Protein 4EVU (pdb70)

Nearest PDB structures (foldseek):
  4evu-assembly2_A-2  TM=1.016E+00  e=3.566E-12  Salmonella enterica subsp. enterica serovar Typhimurium str. LT2
  4evu-assembly2_B  TM=9.722E-01  e=2.810E-09  Salmonella enterica subsp. enterica serovar Typhimurium str. LT2
  6z16-assembly1_e  TM=4.507E-01  e=6.375E+00  Anoxybacillus flavithermus WK1
  4evu-assembly2_B  TM=1.016E+00  e=3.938E-13  Salmonella enterica subsp. enterica serovar Typhimurium str. LT2
  2ma8-assembly1_B  TM=7.987E-01  e=9.100E-04  Salmonella enterica subsp. enterica serovar Typhimurium str. LT2

Radius of gyration: 14.63 Å; Cα contacts (8 Å, |Δi|>4): 294; chains: 2; bounding box: 26×44×26 Å

Foldseek 3Di:
DEEEDDPVVPVDFPAKDKDADDADDVRVRVVRSVVQVVVVFSYKHWDDWDPPSIMTMITGHD/DAEEDDDVVPVDFDDKDKDKDFCPDVVVVVVRSVVLVVVPANYKYWDDWDDDPNTMMITMITGHD

Secondary structure (DSSP, 8-state):
--EEPPHHHH---SEEEEEEE-----HHHHHHHHHHHHTT-SEEEEEEEEE--EEEEEEEE-/--EEPPHHHH---SEEEEEEEE----HHHHHHHHHHHHTT-SEEEEEEEEB-SSSEEEEEEEEE-

Sequence (127 aa):
KVEELNKKATAAVPFDSVKFTGNYGNTEISYQVAKRAAKKGAKYYHITRQWQENITISSADLYKKVEELNKATAAVPFDSSVKFTGNNYGNTEISYQVAKRAAKKGAKYYHITRQWQERGNNITISADLYK

InterPro domains:
  IPR010854 YdgH/BhsA/McbA-like domain [PF07338] (34-90)
  IPR010854 YdgH/BhsA/McbA-like domain [PF07338] (118-174)
  IPR010854 YdgH/BhsA/McbA-like domain [PF07338] (259-314)
  IPR025539 YdgH protein [NF040471] (1-314)
  IPR025539 YdgH protein [PIRSF014774] (1-314)
  IPR025543 Dodecin-like [G3DSA:3.30.1660.10] (21-91)
  IPR025543 Dodecin-like [G3DSA:3.30.1660.10] (106-174)
  IPR025543 Dodecin-like [G3DSA:3.30.1660.10] (243-314)
  IPR036275 YdgH-like superfamily [SSF159871] (3-94)
  IPR036275 YdgH-like superfamily [SSF159871] (108-177)
  IPR036275 YdgH-like superfamily [SSF159871] (239-314)
  IPR051096 BhsA/McbA stress and biofilm-associated protein [PTHR34156] (1-314)

Solvent-accessible surface area: 7553 Å² total

B-factor: mean 20.76, std 9.16, range [9.66, 65.33]

Organism: Salmonella typhimurium (strain LT2 / SGSC1412 / ATCC 700720) (NCBI:txid99287)

CATH classification: 3.30.1660.10

Structure (mmCIF, N/CA/C/O backbone):
data_4EVU
#
_entry.id   4EVU
#
_cell.length_a   39.079
_cell.length_b   52.521
_cell.length_c   39.139
_cell.angle_alpha   90.00
_cell.angle_beta   109.38
_cell.angle_gamma   90.00
#
_symmetry.space_group_name_H-M   'P 1 21 1'
#
loop_
_entity.id
_entity.type
_entity.pdbx_description
1 polymer 'Putative periplasmic protein ydgH'
2 non-polymer 'SULFATE ION'
3 non-polymer 'CHLORIDE ION'
4 water water
#
loop_
_atom_site.group_PDB
_atom_site.id
_atom_site.type_symbol
_atom_site.label_atom_id
_atom_site.label_alt_id
_atom_site.label_comp_id
_atom_site.label_asym_id
_atom_site.label_entity_id
_atom_site.label_seq_id
_atom_site.pdbx_PDB_ins_code
_atom_site.Cartn_x
_atom_site.Cartn_y
_atom_site.Cartn_z
_atom_site.occupancy
_atom_site.B_iso_or_equiv
_atom_site.auth_seq_id
_atom_site.auth_comp_id
_atom_site.auth_asym_id
_atom_site.auth_atom_id
_atom_site.pdbx_PDB_model_num
ATOM 1 N N . LYS A 1 5 ? -14.057 -0.410 45.907 1.00 36.79 247 LYS A N 1
ATOM 2 C CA . LYS A 1 5 ? -13.725 -1.690 46.579 1.00 35.50 247 LYS A CA 1
ATOM 3 C C . LYS A 1 5 ? -12.362 -2.233 46.121 1.00 33.17 247 LYS A C 1
ATOM 4 O O . LYS A 1 5 ? -11.804 -3.081 46.793 1.00 35.46 247 LYS A O 1
ATOM 10 N N . VAL A 1 6 ? -11.829 -1.743 45.000 1.00 29.46 248 VAL A N 1
ATOM 11 C CA . VAL A 1 6 ? -10.478 -2.126 44.554 1.00 26.51 248 VAL A CA 1
ATOM 12 C C . VAL A 1 6 ? -9.505 -1.025 44.956 1.00 24.88 248 VAL A C 1
ATOM 13 O O . VAL A 1 6 ? -9.513 0.066 44.387 1.00 26.30 248 VAL A O 1
ATOM 17 N N . GLU A 1 7 ? -8.654 -1.336 45.921 1.00 22.54 249 GLU A N 1
ATOM 18 C CA . GLU A 1 7 ? -7.860 -0.340 46.607 1.00 21.85 249 GLU A CA 1
ATOM 19 C C . GLU A 1 7 ? -6.371 -0.547 46.401 1.00 17.30 249 GLU A C 1
ATOM 20 O O . GLU A 1 7 ? -5.917 -1.656 46.104 1.00 16.84 249 GLU A O 1
ATOM 26 N N . GLU A 1 8 ? -5.616 0.543 46.521 1.00 15.19 250 GLU A N 1
ATOM 27 C CA . GLU A 1 8 ? -4.180 0.500 46.394 1.00 13.63 250 GLU A CA 1
ATOM 28 C C . GLU A 1 8 ? -3.532 0.233 47.744 1.00 14.23 250 GLU A C 1
ATOM 29 O O . GLU A 1 8 ? -3.682 0.993 48.701 1.00 16.14 250 GLU A O 1
ATOM 35 N N . LEU A 1 9 ? -2.734 -0.802 47.772 1.00 13.00 251 LEU A N 1
ATOM 36 C CA . LEU A 1 9 ? -1.879 -1.090 48.904 1.00 12.50 251 LEU A CA 1
ATOM 37 C C . LEU A 1 9 ? -0.748 -0.103 48.996 1.00 11.98 251 LEU A C 1
ATOM 38 O O . LEU A 1 9 ? -0.203 0.344 47.954 1.00 13.25 251 LEU A O 1
ATOM 43 N N . ASN A 1 10 ? -0.341 0.216 50.217 1.00 11.88 252 ASN A N 1
ATOM 44 C CA . ASN A 1 10 ? 0.939 0.888 50.370 1.00 11.84 252 ASN A CA 1
ATOM 45 C C . ASN A 1 10 ? 2.117 -0.072 50.143 1.00 13.48 252 ASN A C 1
ATOM 46 O O . ASN A 1 10 ? 1.937 -1.279 50.048 1.00 13.26 252 ASN A O 1
ATOM 51 N N A LYS A 1 11 ? 3.321 0.462 50.016 0.58 15.17 253 LYS A N 1
ATOM 52 N N B LYS A 1 11 ? 3.313 0.489 50.045 0.42 14.96 253 LYS A N 1
ATOM 53 C CA A LYS A 1 11 ? 4.452 -0.399 49.645 0.58 15.63 253 LYS A CA 1
ATOM 54 C CA B LYS A 1 11 ? 4.503 -0.298 49.730 0.42 15.54 253 LYS A CA 1
ATOM 55 C C A LYS A 1 11 ? 4.776 -1.402 50.775 0.58 15.39 253 LYS A C 1
ATOM 56 C C B LYS A 1 11 ? 4.766 -1.380 50.772 0.42 15.40 253 LYS A C 1
ATOM 57 O O A LYS A 1 11 ? 5.127 -2.526 50.485 0.58 15.70 253 LYS A O 1
ATOM 58 O O B LYS A 1 11 ? 5.100 -2.503 50.433 0.42 15.70 253 LYS A O 1
ATOM 69 N N . ALA A 1 12 ? 4.654 -1.018 52.035 1.00 16.21 254 ALA A N 1
ATOM 70 C CA . ALA A 1 12 ? 4.968 -1.940 53.132 1.00 15.98 254 ALA A CA 1
ATOM 71 C C . ALA A 1 12 ? 4.015 -3.154 53.131 1.00 15.03 254 ALA A C 1
ATOM 72 O O . ALA A 1 12 ? 4.423 -4.288 53.422 1.00 16.87 254 ALA A O 1
ATOM 74 N N . THR A 1 13 ? 2.743 -2.925 52.777 1.00 12.83 255 THR A N 1
ATOM 75 C CA . THR A 1 13 ? 1.769 -3.981 52.712 1.00 13.51 255 THR A CA 1
ATOM 76 C C . THR A 1 13 ? 2.051 -4.842 51.496 1.00 13.53 255 THR A C 1
ATOM 77 O O . THR A 1 13 ? 2.089 -6.079 51.565 1.00 15.62 255 THR A O 1
ATOM 81 N N . ALA A 1 14 ? 2.222 -4.209 50.346 1.00 12.73 256 ALA A N 1
ATOM 82 C CA . ALA A 1 14 ? 2.456 -4.927 49.097 1.00 14.17 256 ALA A CA 1
ATOM 83 C C . ALA A 1 14 ? 3.723 -5.783 49.182 1.00 14.71 256 ALA A C 1
ATOM 84 O O . ALA A 1 14 ? 3.790 -6.877 48.577 1.00 15.13 256 ALA A O 1
ATOM 86 N N . ALA A 1 15 ? 4.733 -5.299 49.902 1.00 15.83 257 ALA A N 1
ATOM 87 C CA . ALA A 1 15 ? 6.011 -5.996 50.005 1.00 15.86 257 ALA A CA 1
ATOM 88 C C . ALA A 1 15 ? 5.896 -7.387 50.621 1.00 16.09 257 ALA A C 1
ATOM 89 O O . ALA A 1 15 ? 6.755 -8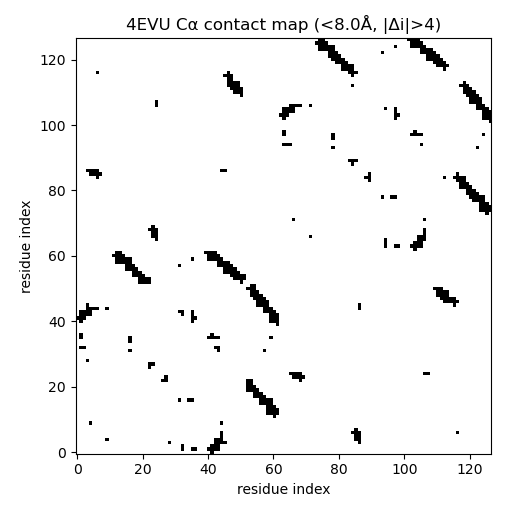.239 50.404 1.00 18.64 257 ALA A O 1
ATOM 107 N N . VAL A 1 18 ? 2.361 -11.468 47.244 1.00 14.87 260 VAL A N 1
ATOM 108 C CA . VAL A 1 18 ? 2.842 -11.950 45.946 1.00 15.54 260 VAL A CA 1
ATOM 109 C C . VAL A 1 18 ? 1.847 -11.550 44.869 1.00 14.87 260 VAL A C 1
ATOM 110 O O . VAL A 1 18 ? 0.707 -12.010 44.896 1.00 14.19 260 VAL A O 1
ATOM 114 N N . PRO A 1 19 ? 2.268 -10.689 43.897 1.00 13.70 261 PRO A N 1
ATOM 115 C CA . PRO A 1 19 ? 1.308 -10.294 42.851 1.00 13.19 261 PRO A CA 1
ATOM 116 C C . PRO A 1 19 ? 1.061 -11.420 41.851 1.00 12.89 261 PRO A C 1
ATOM 117 O O . PRO A 1 19 ? 1.962 -12.236 41.611 1.00 13.81 261 PRO A O 1
ATOM 121 N N . PHE A 1 20 ? -0.115 -11.459 41.250 1.00 13.12 262 PHE A N 1
ATOM 122 C CA . PHE A 1 20 ? -0.443 -12.499 40.279 1.00 13.56 262 PHE A CA 1
ATOM 123 C C . PHE A 1 20 ? -0.320 -12.022 38.814 1.00 14.06 262 PHE A C 1
ATOM 124 O O . PHE A 1 20 ? -0.373 -12.808 3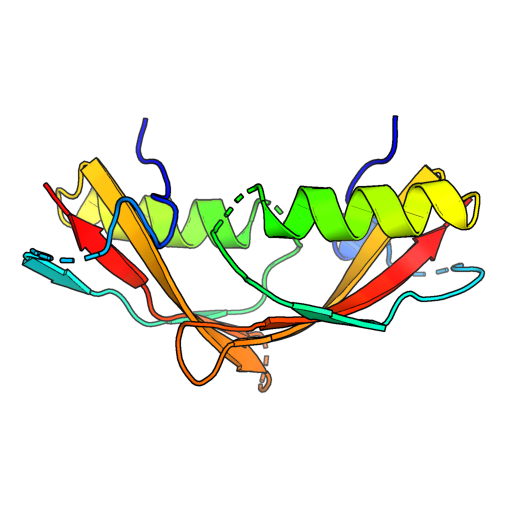7.877 1.00 15.81 262 PHE A O 1
ATOM 132 N N . ASP A 1 21 ? -0.220 -10.711 38.629 1.00 12.77 263 ASP A N 1
ATOM 133 C CA . ASP A 1 21 ? -0.153 -10.112 37.316 1.00 12.46 263 ASP A CA 1
ATOM 134 C C . ASP A 1 21 ? 0.181 -8.635 37.537 1.00 11.69 263 ASP A C 1
ATOM 135 O O . ASP A 1 21 ? 0.348 -8.202 38.679 1.00 12.27 263 ASP A O 1
ATOM 140 N N . SER A 1 22 ? 0.319 -7.890 36.448 1.00 12.30 264 SER A N 1
ATOM 141 C CA . SER A 1 22 ? 0.470 -6.443 36.504 1.00 13.09 264 SER A CA 1
ATOM 142 C C . SER A 1 22 ? -0.278 -5.831 35.346 1.00 13.00 264 SER A C 1
ATOM 143 O O . SER A 1 22 ? -0.639 -6.531 34.393 1.00 14.65 264 SER A O 1
ATOM 146 N N . VAL A 1 23 ? -0.467 -4.509 35.431 1.00 13.95 265 VAL A N 1
ATOM 147 C CA . VAL A 1 23 ? -1.042 -3.730 34.340 1.00 14.97 265 VAL A CA 1
ATOM 148 C C . VAL A 1 23 ? -0.106 -2.579 34.004 1.00 15.11 265 VAL A C 1
ATOM 149 O O . VAL A 1 23 ? 0.616 -2.131 34.859 1.00 15.65 265 VAL A O 1
ATOM 153 N N . LYS A 1 24 ? -0.085 -2.191 32.741 1.00 15.55 266 LYS A N 1
ATOM 154 C CA . LYS A 1 24 ? 0.821 -1.151 32.260 1.00 16.58 266 LYS A CA 1
ATOM 155 C C . LYS A 1 24 ? 0.151 -0.468 31.106 1.00 16.73 266 LYS A C 1
ATOM 156 O O . LYS A 1 24 ? -0.252 -1.127 30.166 1.00 19.14 266 LYS A O 1
ATOM 162 N N . PHE A 1 25 ? 0.011 0.859 31.210 1.00 16.04 267 PHE A N 1
ATOM 163 C CA . PHE A 1 25 ? -0.759 1.627 30.247 1.00 16.58 267 PHE A CA 1
ATOM 164 C C . PHE A 1 25 ? -0.374 3.088 30.230 1.00 15.96 267 PHE A C 1
ATOM 165 O O . PHE A 1 25 ? 0.294 3.586 31.131 1.00 14.98 267 PHE A O 1
ATOM 173 N N . THR A 1 26 ? -0.820 3.772 29.178 1.00 17.29 268 THR A N 1
ATOM 174 C CA . THR A 1 26 ? -0.497 5.181 28.978 1.00 19.62 268 THR A CA 1
ATOM 175 C C . THR A 1 26 ? -1.741 5.962 28.696 1.00 20.87 268 THR A C 1
ATOM 176 O O . THR A 1 26 ? -2.609 5.486 27.980 1.00 21.98 268 THR A O 1
ATOM 180 N N . GLY A 1 27 ? -1.826 7.171 29.240 1.00 22.65 269 GLY A N 1
ATOM 181 C CA . GLY A 1 27 ? -2.977 8.029 28.946 1.00 24.05 269 GLY A CA 1
ATOM 182 C C . GLY A 1 27 ? -2.904 9.404 29.554 1.00 26.09 269 GLY A C 1
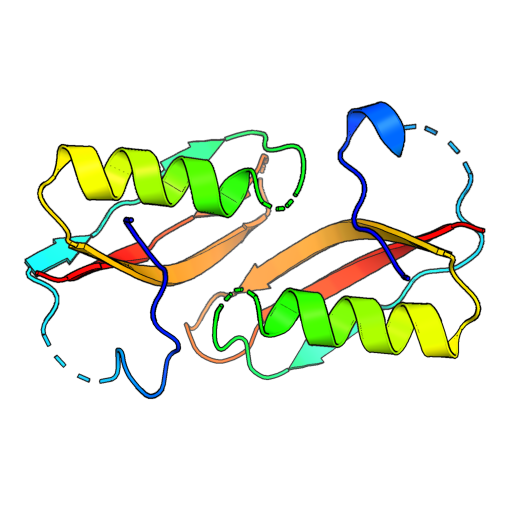ATOM 183 O O . GLY A 1 27 ? -1.983 9.724 30.291 1.00 26.36 269 GLY A O 1
ATOM 184 N N . ASN A 1 28 ? -3.906 10.224 29.235 1.00 27.82 270 ASN A N 1
ATOM 185 C CA . ASN A 1 28 ? -3.957 11.631 29.641 1.00 30.19 270 ASN A CA 1
ATOM 186 C C . ASN A 1 28 ? -4.978 11.783 30.772 1.00 30.73 270 ASN A C 1
ATOM 187 O O . ASN A 1 28 ? -6.176 11.815 30.502 1.00 31.71 270 ASN A O 1
ATOM 192 N N . TYR A 1 29 ? -4.530 11.898 32.028 1.00 31.31 271 TYR A N 1
ATOM 193 C CA . TYR A 1 29 ? -5.470 11.856 33.182 1.00 32.00 271 TYR A CA 1
ATOM 194 C C . TYR A 1 29 ? -5.544 13.175 34.019 1.00 31.78 271 TYR A C 1
ATOM 195 O O . TYR A 1 29 ? -4.532 13.829 34.238 1.00 32.60 271 TYR A O 1
ATOM 204 N N . GLY A 1 30 ? -6.752 13.564 34.468 1.00 31.07 272 GLY A N 1
ATOM 205 C CA . GLY A 1 30 ? -6.980 14.895 35.088 1.00 29.82 272 GLY A CA 1
ATOM 206 C C . GLY A 1 30 ? -6.305 15.165 36.432 1.00 27.00 272 GLY A C 1
ATOM 207 O O . GLY A 1 30 ? -6.079 16.339 36.771 1.00 26.97 272 GLY A O 1
ATOM 208 N N . ASN A 1 31 ? -6.001 14.089 37.187 1.00 24.37 273 ASN A N 1
ATOM 209 C CA . ASN A 1 31 ? -5.459 14.194 38.554 1.00 21.55 273 ASN A CA 1
ATOM 210 C C . ASN A 1 31 ? -5.158 12.807 39.131 1.00 19.46 273 ASN A C 1
ATOM 211 O O . ASN A 1 31 ? -5.316 11.813 38.424 1.00 18.84 273 ASN A O 1
ATOM 232 N N . THR A 1 33 ? -6.688 11.148 41.555 1.00 17.72 275 THR A N 1
ATOM 233 C CA . THR A 1 33 ? -7.912 10.360 41.707 1.00 17.50 275 THR A CA 1
ATOM 234 C C . THR A 1 33 ? -8.242 9.635 40.387 1.00 17.14 275 THR A C 1
ATOM 235 O O . THR A 1 33 ? -8.666 8.470 40.353 1.00 15.81 275 THR A O 1
ATOM 239 N N . GLU A 1 34 ? -8.073 10.339 39.266 1.00 17.02 276 GLU A N 1
ATOM 240 C CA . GLU A 1 34 ? -8.307 9.730 37.958 1.00 18.10 276 GLU A CA 1
ATOM 241 C C . GLU A 1 34 ? -7.292 8.628 37.629 1.00 16.94 276 GLU A C 1
ATOM 242 O O . GLU A 1 34 ? -7.645 7.584 37.087 1.00 16.27 276 GLU A O 1
ATOM 248 N N . ILE A 1 35 ? -6.035 8.837 37.982 1.00 14.78 277 ILE A N 1
ATOM 249 C CA . ILE A 1 35 ? -5.033 7.796 37.735 1.00 14.81 277 ILE A CA 1
ATOM 250 C C . ILE A 1 35 ? -5.438 6.555 38.551 1.00 14.03 277 ILE A C 1
ATOM 251 O O . ILE A 1 35 ? -5.407 5.438 38.042 1.00 14.39 277 ILE A O 1
ATOM 256 N N . SER A 1 36 ? -5.781 6.754 39.828 1.00 13.85 278 SER A N 1
ATOM 257 C CA . SER A 1 36 ? -6.155 5.631 40.671 1.00 13.99 278 SER A CA 1
ATOM 258 C C . SER A 1 36 ? -7.369 4.891 40.080 1.00 14.32 278 SER A C 1
ATOM 259 O O . SER A 1 36 ? -7.407 3.640 40.054 1.00 15.17 278 SER A O 1
ATOM 262 N N . TYR A 1 37 ? -8.352 5.645 39.596 1.00 14.01 279 TYR A N 1
ATOM 263 C CA . TYR A 1 37 ? -9.521 5.047 38.956 1.00 15.21 279 TYR A CA 1
ATOM 264 C C . TYR A 1 37 ? -9.131 4.177 37.741 1.00 15.40 279 TYR A C 1
ATOM 265 O O . TYR A 1 37 ? -9.661 3.087 37.559 1.00 15.62 279 TYR A O 1
ATOM 274 N N . GLN A 1 38 ? -8.238 4.699 36.911 1.00 16.69 280 GLN A N 1
ATOM 275 C CA . GLN A 1 38 ? -7.833 3.980 35.727 1.00 15.69 280 GLN A CA 1
ATOM 276 C C . GLN A 1 38 ? -7.129 2.684 36.090 1.00 14.49 280 GLN A C 1
ATOM 277 O O . GLN A 1 38 ? -7.338 1.651 35.415 1.00 15.69 280 GLN A O 1
ATOM 283 N N . VAL A 1 39 ? -6.285 2.734 37.124 1.00 13.98 281 VAL A N 1
ATOM 284 C CA . VAL A 1 39 ? -5.608 1.517 37.565 1.00 13.02 281 VAL A CA 1
ATOM 285 C C . VAL A 1 39 ? -6.622 0.531 38.135 1.00 12.97 281 VAL A C 1
ATOM 286 O O . VAL A 1 39 ? -6.598 -0.657 37.845 1.00 14.50 281 VAL A O 1
ATOM 290 N N . ALA A 1 40 ? -7.516 1.023 38.967 1.00 13.54 282 ALA A N 1
ATOM 291 C CA . ALA A 1 40 ? -8.514 0.190 39.636 1.00 13.19 282 ALA A CA 1
ATOM 292 C C . ALA A 1 40 ? -9.406 -0.510 38.621 1.00 13.80 282 ALA A C 1
ATOM 293 O O . ALA A 1 40 ? -9.771 -1.693 38.794 1.00 15.20 282 ALA A O 1
ATOM 295 N N . LYS A 1 41 ? -9.769 0.220 37.565 1.00 14.00 283 LYS A N 1
ATOM 296 C CA . LYS A 1 41 ? -10.590 -0.355 36.511 1.00 15.22 283 LYS A CA 1
ATOM 297 C C . LYS A 1 41 ? -9.888 -1.543 35.875 1.00 15.31 283 LYS A C 1
ATOM 298 O O . LYS A 1 41 ? -10.504 -2.596 35.673 1.00 15.74 283 LYS A O 1
ATOM 304 N N . ARG A 1 42 ? -8.621 -1.343 35.503 1.00 14.52 284 ARG A N 1
ATOM 305 C CA . ARG A 1 42 ? -7.868 -2.425 34.834 1.00 15.23 284 ARG A CA 1
ATOM 306 C C . ARG A 1 42 ? -7.629 -3.586 35.798 1.00 15.31 284 ARG A C 1
ATOM 307 O O . ARG A 1 42 ? -7.677 -4.757 35.416 1.00 15.77 284 ARG A O 1
ATOM 315 N N . ALA A 1 43 ? -7.373 -3.237 37.050 1.00 14.27 285 ALA A N 1
ATOM 316 C CA . ALA A 1 43 ? -7.221 -4.199 38.114 1.00 14.01 285 ALA A CA 1
ATOM 317 C C . ALA A 1 43 ? -8.480 -5.059 38.276 1.00 13.78 285 ALA A C 1
ATOM 318 O O . ALA A 1 43 ? -8.445 -6.313 38.302 1.00 14.94 285 ALA A O 1
ATOM 320 N N . ALA A 1 44 ? -9.621 -4.394 38.373 1.00 13.62 286 ALA A N 1
ATOM 321 C CA . ALA A 1 44 ? -10.877 -5.095 38.583 1.00 13.78 286 ALA A CA 1
ATOM 322 C C . ALA A 1 44 ? -11.177 -6.016 37.390 1.00 14.38 286 ALA A C 1
ATOM 323 O O . ALA A 1 44 ? -11.739 -7.099 37.537 1.00 15.22 286 ALA A O 1
ATOM 325 N N . LYS A 1 45 ? -10.873 -5.555 36.177 1.00 14.56 287 LYS A N 1
ATOM 326 C CA . LYS A 1 45 ? -11.103 -6.349 34.967 1.00 16.38 287 LYS A CA 1
ATOM 327 C C . LYS A 1 45 ? -10.375 -7.690 35.022 1.00 16.33 287 LYS A C 1
ATOM 328 O O . LYS A 1 45 ? -10.886 -8.725 34.529 1.00 18.26 287 LYS A O 1
ATOM 334 N N . LYS A 1 46 ? -9.223 -7.667 35.687 1.00 17.09 288 LYS A N 1
ATOM 335 C CA . LYS A 1 46 ? -8.351 -8.843 35.822 1.00 17.65 288 LYS A CA 1
ATOM 336 C C . LYS A 1 46 ? -8.604 -9.660 37.093 1.00 17.04 288 LYS A C 1
ATOM 337 O O . LYS A 1 46 ? -7.886 -10.613 37.363 1.00 19.18 288 LYS A O 1
ATOM 343 N N . GLY A 1 47 ? -9.642 -9.336 37.846 1.00 16.90 289 GLY A N 1
ATOM 344 C CA . GLY A 1 47 ? -9.969 -10.050 39.065 1.00 16.33 289 GLY A CA 1
ATOM 345 C C . GLY A 1 47 ? -9.110 -9.750 40.277 1.00 15.97 289 GLY A C 1
ATOM 346 O O . GLY A 1 47 ? -9.127 -10.501 41.250 1.00 18.17 289 GLY A O 1
ATOM 347 N N . ALA A 1 48 ? -8.435 -8.605 40.291 1.00 14.92 290 ALA A N 1
ATOM 348 C CA . ALA A 1 48 ? -7.614 -8.222 41.446 1.00 15.62 290 ALA A CA 1
ATOM 349 C C . ALA A 1 48 ? -8.525 -7.550 42.456 1.00 16.53 290 ALA A C 1
ATOM 350 O O . ALA A 1 48 ? -9.473 -6.837 42.074 1.00 19.47 290 ALA A O 1
ATOM 352 N N . LYS A 1 49 ? -8.189 -7.738 43.713 1.00 17.38 291 LYS A N 1
ATOM 353 C CA . LYS A 1 49 ? -8.855 -7.037 44.807 1.00 18.85 291 LYS A CA 1
ATOM 354 C C . LYS A 1 49 ? -8.046 -5.811 45.214 1.00 17.10 291 LYS A C 1
ATOM 355 O O . LYS A 1 49 ? -8.595 -4.861 45.770 1.00 18.08 291 LYS A O 1
ATOM 361 N N . TYR A 1 50 ? -6.738 -5.832 44.917 1.00 15.73 292 TYR A N 1
ATOM 362 C CA . TYR A 1 50 ? -5.817 -4.760 45.303 1.00 15.63 292 TYR A CA 1
ATOM 363 C C . TYR A 1 50 ? -4.797 -4.568 44.220 1.00 13.22 292 TYR A C 1
ATOM 364 O O . TYR A 1 50 ? -4.597 -5.420 43.355 1.00 12.95 292 TYR A O 1
ATOM 373 N N . TYR A 1 51 ? -4.149 -3.425 44.256 1.00 12.34 293 TYR A N 1
ATOM 374 C CA . TYR A 1 51 ? -3.004 -3.159 43.355 1.00 11.06 293 TYR A CA 1
ATOM 375 C C . TYR A 1 51 ? -1.987 -2.301 44.103 1.00 10.43 293 TYR A C 1
ATOM 376 O O . TYR A 1 51 ? -2.286 -1.752 45.141 1.00 11.08 293 TYR A O 1
ATOM 385 N N . HIS A 1 52 ? -0.807 -2.168 43.524 1.00 11.17 294 HIS A N 1
ATOM 386 C CA . HIS A 1 52 ? 0.183 -1.237 44.019 1.00 10.61 294 HIS A CA 1
ATOM 387 C C . HIS A 1 52 ? 0.908 -0.662 42.816 1.00 9.70 294 HIS A C 1
ATOM 388 O O . HIS A 1 52 ? 1.435 -1.417 41.996 1.00 10.55 294 HIS A O 1
ATOM 395 N N . ILE A 1 53 ? 0.890 0.671 42.683 1.00 10.56 295 ILE A N 1
ATOM 396 C CA . ILE A 1 53 ? 1.569 1.310 41.549 1.00 10.48 295 ILE A CA 1
ATOM 397 C C . ILE A 1 53 ? 3.056 1.288 41.780 1.00 10.87 295 ILE A C 1
ATOM 398 O O . ILE A 1 53 ? 3.530 1.676 42.822 1.00 11.76 295 ILE A O 1
ATOM 403 N N . THR A 1 54 ? 3.772 0.783 40.780 1.00 11.96 296 THR A N 1
ATOM 404 C CA . THR A 1 54 ? 5.209 0.596 40.835 1.00 12.80 296 THR A CA 1
ATOM 405 C C . THR A 1 54 ? 6.046 1.544 39.924 1.00 11.62 296 THR A C 1
ATOM 406 O O . THR A 1 54 ? 7.229 1.781 40.198 1.00 12.22 296 THR A O 1
ATOM 410 N N . ARG A 1 55 ? 5.423 2.095 38.876 1.00 11.16 297 ARG A N 1
ATOM 411 C CA . ARG A 1 55 ? 6.091 3.029 37.979 1.00 10.78 297 ARG A CA 1
ATOM 412 C C . ARG A 1 55 ? 5.114 4.113 37.544 1.00 10.07 297 ARG A C 1
ATOM 413 O O . ARG A 1 55 ? 3.961 3.813 37.247 1.00 10.80 297 ARG A O 1
ATOM 421 N N . GLN A 1 56 ? 5.624 5.340 37.437 1.00 11.17 298 GLN A N 1
ATOM 422 C CA . GLN A 1 56 ? 4.929 6.486 36.849 1.00 11.19 298 GLN A CA 1
ATOM 423 C C . GLN A 1 56 ? 5.946 7.284 36.035 1.00 12.60 298 GLN A C 1
ATOM 424 O O . GLN A 1 56 ? 6.935 7.778 36.581 1.00 14.24 298 GLN A O 1
ATOM 430 N N . TRP A 1 57 ? 5.727 7.348 34.738 1.00 14.65 299 TRP A N 1
ATOM 431 C CA . TRP A 1 57 ? 6.644 8.092 33.850 1.00 16.05 299 TRP A CA 1
ATOM 432 C C . TRP A 1 57 ? 5.939 9.192 33.144 1.00 20.07 299 TRP A C 1
ATOM 433 O O . TRP A 1 57 ? 4.883 9.019 32.577 1.00 18.80 299 TRP A O 1
ATOM 444 N N . GLN A 1 58 ? 6.610 10.323 33.076 1.00 24.91 300 GLN A N 1
ATOM 445 C CA . GLN A 1 58 ? 6.286 11.366 32.064 1.00 29.52 300 GLN A CA 1
ATOM 446 C C . GLN A 1 58 ? 6.466 10.880 30.615 1.00 33.80 300 GLN A C 1
ATOM 447 O O . GLN A 1 58 ? 7.359 10.073 30.325 1.00 34.01 300 GLN A O 1
ATOM 453 N N . GLU A 1 59 ? 5.592 11.348 29.721 1.00 38.84 301 GLU A N 1
A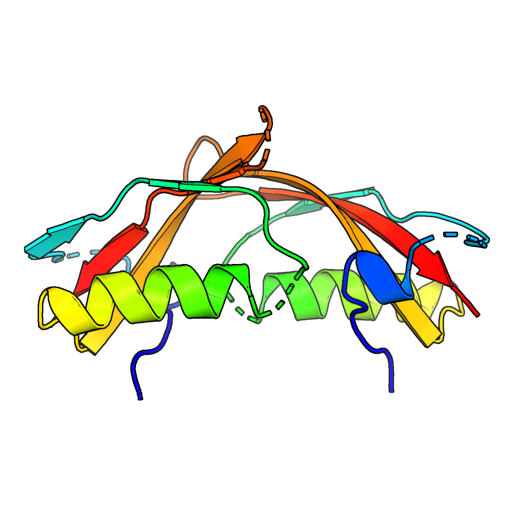TOM 454 C CA . GLU A 1 59 ? 5.886 11.333 28.284 1.00 42.67 301 GLU A CA 1
ATOM 455 C C . GLU A 1 59 ? 4.932 12.203 27.466 1.00 43.18 301 GLU A C 1
ATOM 456 O O . GLU A 1 59 ? 5.147 13.396 27.348 1.00 43.84 301 GLU A O 1
ATOM 462 N N . ASN A 1 63 ? 0.253 13.197 28.615 1.00 31.84 305 ASN A N 1
ATOM 463 C CA . ASN A 1 63 ? 0.203 11.779 29.002 1.00 31.37 305 ASN A CA 1
ATOM 464 C C . ASN A 1 63 ? 1.147 11.339 30.111 1.00 29.63 305 ASN A C 1
ATOM 465 O O . ASN A 1 63 ? 2.142 11.984 30.415 1.00 30.88 305 ASN A O 1
ATOM 470 N N . ILE A 1 64 ? 0.789 10.192 30.692 1.00 27.23 306 ILE A N 1
ATOM 471 C CA . ILE A 1 64 ? 1.600 9.523 31.677 1.00 25.17 306 ILE A CA 1
ATOM 472 C C . ILE A 1 64 ? 1.517 8.018 31.439 1.00 22.47 306 ILE A C 1
ATOM 473 O O . ILE A 1 64 ? 0.485 7.517 31.003 1.00 22.80 306 ILE A O 1
ATOM 478 N N . THR A 1 65 ? 2.606 7.316 31.741 1.00 19.27 307 THR A N 1
ATOM 479 C CA . THR A 1 65 ? 2.614 5.857 31.695 1.00 18.26 307 THR A CA 1
ATOM 480 C C . THR A 1 65 ? 2.676 5.338 33.122 1.00 15.50 307 THR A C 1
ATOM 481 O O . THR A 1 65 ? 3.473 5.796 33.920 1.00 16.80 307 THR A O 1
ATOM 485 N N . ILE A 1 66 ? 1.815 4.370 33.405 1.00 14.27 308 ILE A N 1
ATOM 486 C CA . ILE A 1 66 ? 1.677 3.812 34.733 1.00 13.30 308 ILE A CA 1
ATOM 487 C C . ILE A 1 66 ? 1.836 2.282 34.686 1.00 12.50 308 ILE A C 1
ATOM 488 O O . ILE A 1 66 ? 1.312 1.629 33.767 1.00 14.67 308 ILE A O 1
ATOM 493 N N A SER A 1 67 ? 2.555 1.735 35.669 0.52 11.81 309 SER A N 1
ATOM 494 N N B SER A 1 67 ? 2.519 1.710 35.653 0.48 12.07 309 SER A N 1
ATOM 495 C CA A SER A 1 67 ? 2.666 0.271 35.872 0.52 11.88 309 SER A CA 1
ATOM 496 C CA B SER A 1 67 ? 2.370 0.279 35.830 0.48 12.11 309 SER A CA 1
ATOM 497 C C A SER A 1 67 ? 2.232 -0.056 37.314 0.52 11.22 309 SER A C 1
ATOM 498 C C B SER A 1 67 ? 1.990 0.060 37.270 0.48 11.35 309 SER A C 1
ATOM 499 O O A SER A 1 67 ? 2.708 0.603 38.259 0.52 10.88 309 SER A O 1
ATOM 500 O O B SER A 1 67 ? 2.195 0.910 38.139 0.48 11.36 309 SER A O 1
ATOM 505 N N . ALA A 1 68 ? 1.365 -1.078 37.489 1.00 11.41 310 ALA A N 1
ATOM 506 C CA . ALA A 1 68 ? 0.934 -1.49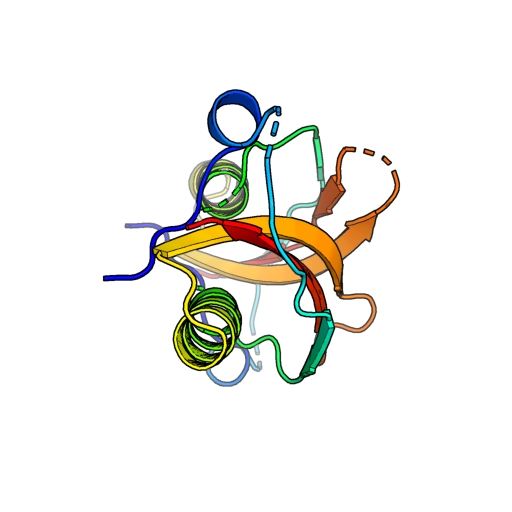1 38.845 1.00 11.29 310 ALA A CA 1
ATOM 507 C C . ALA A 1 68 ? 0.878 -3.010 38.940 1.00 11.85 310 ALA A C 1
ATOM 508 O O . ALA A 1 68 ? 0.437 -3.688 38.004 1.00 12.70 310 ALA A O 1
ATOM 510 N N . ASP A 1 69 ? 1.298 -3.529 40.089 1.00 11.27 311 ASP A N 1
ATOM 511 C CA . ASP A 1 69 ? 1.128 -4.951 40.399 1.00 11.96 311 ASP A CA 1
ATOM 512 C C . ASP A 1 69 ? -0.285 -5.204 40.917 1.00 9.97 311 ASP A C 1
ATOM 513 O O . ASP A 1 69 ? -0.881 -4.344 41.580 1.00 11.38 311 ASP A O 1
ATOM 518 N N . LEU A 1 70 ? -0.785 -6.403 40.612 1.00 10.35 312 LEU A N 1
ATOM 519 C CA . LEU A 1 70 ? -2.152 -6.809 40.967 1.00 11.81 312 LEU A CA 1
ATOM 520 C C . LEU A 1 70 ? -2.114 -7.932 41.994 1.00 12.06 312 LEU A C 1
ATOM 521 O O . LEU A 1 70 ? -1.272 -8.829 41.902 1.00 13.35 312 LEU A O 1
ATOM 526 N N . TYR A 1 71 ? -3.014 -7.861 42.960 1.00 12.61 313 TYR A N 1
ATOM 527 C CA . TYR A 1 71 ? -3.104 -8.804 44.065 1.00 13.08 313 TYR A CA 1
ATOM 528 C C . TYR A 1 71 ? -4.533 -9.304 44.276 1.00 14.87 313 TYR A C 1
ATOM 529 O O . TYR A 1 71 ? -5.512 -8.588 44.080 1.00 15.55 313 TYR A O 1
ATOM 538 N N . LYS A 1 72 ? -4.627 -10.586 44.620 0.99 16.22 314 LYS A N 1
ATOM 539 C CA . LYS A 1 72 ? -5.878 -11.189 45.082 0.99 19.44 314 LYS A CA 1
ATOM 540 C C . LYS A 1 72 ? -6.107 -10.879 46.575 0.99 22.04 314 LYS A C 1
ATOM 541 O O . LYS A 1 72 ? -5.174 -10.445 47.283 0.99 25.61 314 LYS A O 1
ATOM 548 N N . LYS B 1 5 ? -10.882 22.192 53.547 1.00 42.66 247 LYS B N 1
ATOM 549 C CA . LYS B 1 5 ? -9.452 21.768 53.525 1.00 41.75 247 LYS B CA 1
ATOM 550 C C . LYS B 1 5 ? -8.841 21.940 52.129 1.00 38.02 247 LYS B C 1
ATOM 551 O O . LYS B 1 5 ? -9.478 22.494 51.236 1.00 37.10 247 LYS B O 1
ATOM 557 N N . VAL B 1 6 ? -7.611 21.463 51.956 1.00 33.06 248 VAL B N 1
ATOM 558 C CA . VAL B 1 6 ? -6.881 21.615 50.680 1.00 29.55 248 VAL B CA 1
ATOM 559 C C . VAL B 1 6 ? -7.369 20.556 49.703 1.00 27.63 248 VAL B C 1
ATOM 560 O O . VAL B 1 6 ? -7.478 19.374 50.062 1.00 28.90 248 VAL B O 1
ATOM 564 N N . GLU B 1 7 ? -7.711 20.983 48.496 1.00 23.04 249 GLU B N 1
ATOM 565 C CA . GLU B 1 7 ? -8.283 20.073 47.508 1.00 22.67 249 GLU B CA 1
ATOM 566 C C . GLU B 1 7 ? -7.424 19.987 46.241 1.00 20.07 249 GLU B C 1
ATOM 567 O O . GLU B 1 7 ? -6.821 20.957 45.778 1.00 17.74 249 GLU B O 1
ATOM 573 N N . GLU B 1 8 ? -7.371 18.790 45.694 1.00 18.36 250 GLU B N 1
ATOM 574 C CA . GLU B 1 8 ? -6.732 18.548 44.427 1.00 16.65 250 GLU B CA 1
ATOM 575 C C . GLU B 1 8 ? -7.671 18.969 43.285 1.00 16.42 250 GLU B C 1
ATOM 576 O O . GLU B 1 8 ? -8.861 18.635 43.306 1.00 18.91 250 GLU B O 1
ATOM 582 N N . LEU B 1 9 ? -7.131 19.673 42.292 1.00 14.78 251 LEU B N 1
ATOM 583 C CA . LEU B 1 9 ? -7.879 20.052 41.101 1.00 14.45 251 LEU B CA 1
ATOM 584 C C . LEU B 1 9 ? -7.581 19.134 39.944 1.00 13.68 251 LEU B C 1
ATOM 585 O O . LEU B 1 9 ? -6.450 18.624 39.812 1.00 15.26 251 LEU B O 1
ATOM 590 N N . ASN B 1 10 ? -8.554 18.956 39.072 1.00 13.30 252 ASN B N 1
ATOM 591 C CA . ASN B 1 10 ? -8.312 18.286 37.819 1.00 13.23 252 ASN B CA 1
ATOM 592 C C . ASN B 1 10 ? -7.787 19.273 36.759 1.00 13.72 252 ASN B C 1
ATOM 593 O O . ASN B 1 10 ? -7.751 20.483 36.989 1.00 14.58 252 ASN B O 1
ATOM 598 N N . LYS B 1 11 ? -7.357 18.745 35.624 1.00 14.58 253 LYS B N 1
ATOM 599 C CA . LYS B 1 11 ? -6.725 19.547 34.588 1.00 15.74 253 LYS B CA 1
ATOM 600 C C . LYS B 1 11 ? -7.621 20.700 34.117 1.00 14.68 253 LYS B C 1
ATOM 601 O O . LYS B 1 11 ? -7.126 21.818 33.916 1.00 16.11 253 LYS B O 1
ATOM 607 N N . ALA B 1 12 ? -8.893 20.408 33.822 1.00 15.56 254 ALA B N 1
ATOM 608 C CA . ALA B 1 12 ? -9.750 21.436 33.226 1.00 15.20 254 ALA B CA 1
ATOM 609 C C . ALA B 1 12 ? -10.031 22.538 34.230 1.00 14.91 254 ALA B C 1
ATOM 610 O O . ALA B 1 12 ? -10.157 23.718 33.873 1.00 16.95 254 ALA B O 1
ATOM 612 N N . THR B 1 13 ? -10.180 22.170 35.502 1.00 14.84 255 THR B N 1
ATOM 613 C CA . THR B 1 13 ? -10.435 23.187 36.524 1.00 14.49 255 THR B CA 1
ATOM 614 C C . THR B 1 13 ? -9.181 24.061 36.702 1.00 13.84 255 THR B C 1
ATOM 615 O O . THR B 1 13 ? -9.271 25.280 36.682 1.00 15.36 255 THR B O 1
ATOM 619 N N . ALA B 1 14 ? -8.005 23.434 36.834 1.00 14.48 256 ALA B N 1
ATOM 620 C CA . ALA B 1 14 ? -6.762 24.165 37.031 1.00 14.64 256 ALA B CA 1
ATOM 621 C C . ALA B 1 14 ? -6.446 25.065 35.845 1.00 15.26 256 ALA B C 1
ATOM 622 O O . ALA B 1 14 ? -5.876 26.152 36.002 1.00 15.94 256 ALA B O 1
ATOM 624 N N . ALA B 1 15 ? -6.867 24.640 34.665 1.00 16.07 257 ALA B N 1
ATOM 625 C CA . ALA B 1 15 ? -6.514 25.365 33.434 1.00 16.34 257 ALA B CA 1
ATOM 626 C C . ALA B 1 15 ? -7.080 26.773 33.400 1.00 16.92 257 ALA B C 1
ATOM 627 O O . ALA B 1 15 ? -6.512 27.655 32.745 1.00 19.87 257 ALA B O 1
ATOM 645 N N . VAL B 1 18 ? -5.100 30.634 38.011 1.00 16.79 260 VAL B N 1
ATOM 646 C CA . VAL B 1 18 ? -3.749 31.152 37.954 1.00 16.18 260 VAL B CA 1
ATOM 647 C C . VAL B 1 18 ? -3.044 30.811 39.275 1.00 14.10 260 VAL B C 1
ATOM 648 O O . VAL B 1 18 ? -3.431 31.302 40.334 1.00 15.94 260 VAL B O 1
ATOM 652 N N . PRO B 1 19 ? -1.971 29.966 39.246 1.00 13.48 261 PRO B N 1
ATOM 653 C CA . PRO B 1 19 ? -1.302 29.587 40.473 1.00 13.12 261 PRO B CA 1
ATOM 654 C C . PRO B 1 19 ? -0.412 30.704 40.974 1.00 13.19 261 PRO B C 1
ATOM 655 O O . PRO B 1 19 ? 0.022 31.546 40.197 1.00 15.43 261 PRO B O 1
ATOM 659 N N . PHE B 1 20 ? -0.090 30.650 42.251 1.00 12.55 262 PHE B N 1
ATOM 660 C CA . PHE B 1 20 ? 0.789 31.630 42.878 1.00 12.02 262 PHE B CA 1
ATOM 661 C C . PHE B 1 20 ? 2.164 31.123 43.265 1.00 12.20 262 PHE B C 1
ATOM 662 O O . PHE B 1 20 ? 3.047 31.912 43.598 1.00 13.70 262 PHE B O 1
ATOM 670 N N . ASP B 1 21 ? 2.328 29.820 43.227 1.00 12.84 263 ASP B N 1
ATOM 671 C CA . ASP B 1 21 ? 3.569 29.174 43.655 1.00 12.85 263 ASP B CA 1
ATOM 672 C C . ASP B 1 21 ? 3.479 27.695 43.251 1.00 13.30 263 ASP B C 1
ATOM 673 O O . ASP B 1 21 ? 2.463 27.273 42.712 1.00 12.98 263 ASP B O 1
ATOM 678 N N A SER B 1 22 ? 4.549 26.943 43.515 0.44 13.64 264 SER B N 1
ATOM 679 N N B SER B 1 22 ? 4.534 26.932 43.507 0.56 13.64 264 SER B N 1
ATOM 680 C CA A SER B 1 22 ? 4.593 25.505 43.286 0.44 13.47 264 SER B CA 1
ATOM 681 C CA B SER B 1 22 ? 4.459 25.492 43.368 0.56 13.19 264 SER B CA 1
ATOM 682 C C A SER B 1 22 ? 5.319 24.816 44.443 0.44 14.04 264 SER B C 1
ATOM 683 C C B SER B 1 22 ? 5.285 24.818 44.464 0.56 13.91 264 SER B C 1
ATOM 684 O O A SER B 1 22 ? 6.061 25.460 45.169 0.44 15.05 264 SER B O 1
ATOM 685 O O B SER B 1 22 ? 6.033 25.470 45.175 0.56 14.98 264 SER B O 1
ATOM 690 N N . VAL B 1 23 ? 5.083 23.516 44.612 1.00 14.88 265 VAL B N 1
ATOM 691 C CA . VAL B 1 23 ? 5.894 22.696 45.505 1.00 14.32 265 VAL B CA 1
ATOM 692 C C . VAL B 1 23 ? 6.535 21.614 44.604 1.00 14.26 265 VAL B C 1
ATOM 693 O O . VAL B 1 23 ? 5.928 21.129 43.647 1.00 15.23 265 VAL B O 1
ATOM 697 N N . LYS B 1 24 ? 7.778 21.276 44.931 1.00 14.43 266 LYS B N 1
ATOM 698 C CA . LYS B 1 24 ? 8.530 20.263 44.186 1.00 14.59 266 LYS B CA 1
ATOM 699 C C . LYS B 1 24 ? 9.432 19.560 45.164 1.00 14.56 266 LYS B C 1
ATOM 700 O O . LYS B 1 24 ? 10.209 20.180 45.850 1.00 15.26 266 LYS B O 1
ATOM 706 N N . PHE B 1 25 ? 9.315 18.247 45.227 1.00 13.57 267 PHE B N 1
ATOM 707 C CA . PHE B 1 25 ? 10.044 17.478 46.208 1.00 14.92 267 PHE B CA 1
ATOM 708 C C . PHE B 1 25 ? 10.111 16.006 45.819 1.00 14.59 267 PHE B C 1
ATOM 709 O O . PHE B 1 25 ? 9.402 15.562 44.936 1.00 13.58 267 PHE B O 1
ATOM 717 N N . THR B 1 26 ? 10.984 15.281 46.517 1.00 16.09 268 THR B N 1
ATOM 718 C CA . THR B 1 26 ? 11.122 13.834 46.369 1.00 16.66 268 THR B CA 1
ATOM 719 C C . THR B 1 26 ? 10.917 13.197 47.720 1.00 17.48 268 THR B C 1
ATOM 720 O O . THR B 1 26 ? 11.424 13.714 48.716 1.00 18.12 268 THR B O 1
ATOM 724 N N . GLY B 1 27 ? 10.147 12.109 47.756 1.00 17.09 269 GLY B N 1
ATOM 725 C CA . GLY B 1 27 ? 9.994 11.326 48.970 1.00 19.09 269 GLY B CA 1
ATOM 726 C C . GLY B 1 27 ? 9.417 9.957 48.729 1.00 17.92 269 GLY B C 1
ATOM 727 O O . GLY B 1 27 ? 9.222 9.559 47.609 1.00 18.34 269 GLY B O 1
ATOM 728 N N A ASN B 1 28 ? 9.164 9.234 49.819 0.46 19.03 270 ASN B N 1
ATOM 729 N N B ASN B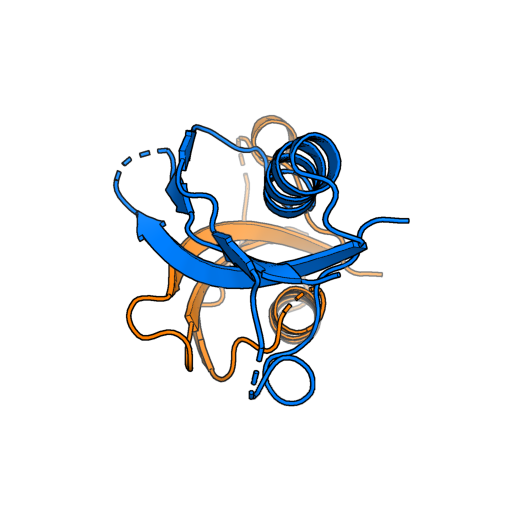 1 28 ? 9.122 9.259 49.804 0.54 18.98 270 ASN B N 1
ATOM 730 C CA A ASN B 1 28 ? 8.440 7.965 49.777 0.46 19.05 270 ASN B CA 1
ATOM 731 C CA B ASN B 1 28 ? 8.542 7.937 49.719 0.54 19.12 270 ASN B CA 1
ATOM 732 C C A ASN B 1 28 ? 7.155 8.120 48.993 0.46 18.94 270 ASN B C 1
ATOM 733 C C B ASN B 1 28 ? 7.111 7.967 49.170 0.54 18.72 270 ASN B C 1
ATOM 734 O O A ASN B 1 28 ? 6.459 9.154 49.096 0.46 20.04 270 ASN B O 1
ATOM 735 O O B ASN B 1 28 ? 6.270 8.758 49.626 0.54 19.71 270 ASN B O 1
ATOM 744 N N . TYR B 1 29 ? 6.842 7.122 48.188 1.00 18.55 271 TYR B N 1
ATOM 745 C CA . TYR B 1 29 ? 5.566 7.110 47.494 1.00 16.41 271 TYR B CA 1
ATOM 746 C C . TYR B 1 29 ? 4.449 6.587 48.410 1.00 17.09 271 TYR B C 1
ATOM 747 O O . TYR B 1 29 ? 3.481 7.295 48.721 1.00 16.81 271 TYR B O 1
ATOM 756 N N . GLY B 1 30 ? 4.581 5.338 48.827 1.00 16.35 272 GLY B N 1
ATOM 757 C CA . GLY B 1 30 ? 3.603 4.637 49.649 1.00 15.07 272 GLY B CA 1
ATOM 758 C C . GLY B 1 30 ? 2.452 4.162 48.803 1.00 14.05 272 GLY B C 1
ATOM 759 O O . GLY B 1 30 ? 2.373 3.001 48.453 1.00 14.50 272 GLY B O 1
ATOM 760 N N . ASN B 1 31 ? 1.554 5.089 48.499 1.00 14.73 273 ASN B N 1
ATOM 761 C CA . ASN B 1 31 ? 0.456 4.932 47.593 1.00 13.44 273 ASN B CA 1
ATOM 762 C C . ASN B 1 31 ? -0.053 6.333 47.213 1.00 13.59 273 ASN B C 1
ATOM 763 O O . ASN B 1 31 ? 0.443 7.345 47.736 1.00 13.28 273 ASN B O 1
ATOM 784 N N . THR B 1 33 ? -2.779 7.863 47.894 1.00 15.94 275 THR B N 1
ATOM 785 C CA . THR B 1 33 ? -3.365 8.547 49.051 1.00 16.74 275 THR B CA 1
ATOM 786 C C . THR B 1 33 ? -2.264 9.173 49.888 1.00 15.85 275 THR B C 1
ATOM 787 O O . THR B 1 33 ? -2.362 10.346 50.272 1.00 16.49 275 T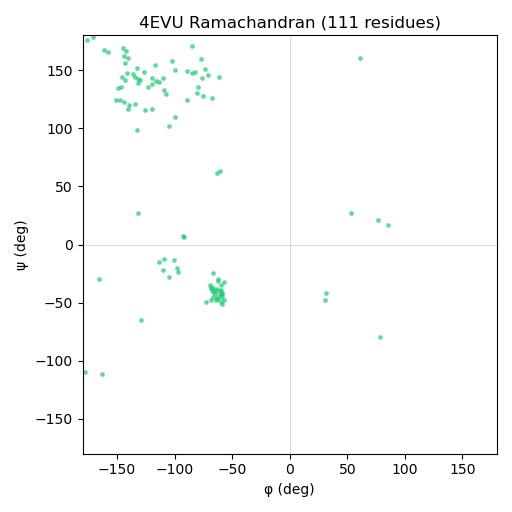HR B O 1
ATOM 791 N N . GLU B 1 34 ? -1.216 8.407 50.177 1.00 17.35 276 GLU B N 1
ATOM 792 C CA . GLU B 1 34 ? -0.132 8.899 51.025 1.00 17.83 276 GLU B CA 1
ATOM 793 C C . GLU B 1 34 ? 0.665 10.040 50.359 1.00 16.62 276 GLU B C 1
ATOM 794 O O . GLU B 1 34 ? 0.982 11.046 51.002 1.00 17.01 276 GLU B O 1
ATOM 800 N N . ILE B 1 35 ? 0.946 9.929 49.062 1.00 15.92 277 ILE B N 1
ATOM 801 C CA . ILE B 1 35 ? 1.632 11.018 48.371 1.00 15.94 277 ILE B CA 1
ATOM 802 C C . ILE B 1 35 ? 0.749 12.278 48.234 1.00 15.29 277 ILE B C 1
ATOM 803 O O . ILE B 1 35 ? 1.268 13.395 48.357 1.00 14.83 277 ILE B O 1
ATOM 808 N N . SER B 1 36 ? -0.550 12.113 47.979 1.00 13.91 278 SER B N 1
ATOM 809 C CA . SER B 1 36 ? -1.461 13.232 47.934 1.00 14.86 278 SER B CA 1
ATOM 810 C C . SER B 1 36 ? -1.489 13.977 49.254 1.00 14.89 278 SER B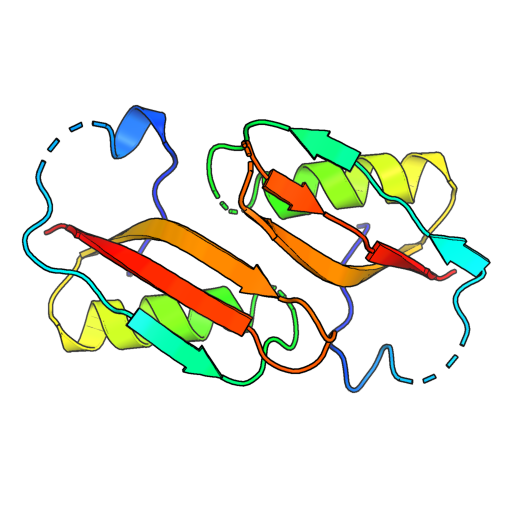 C 1
ATOM 811 O O . SER B 1 36 ? -1.531 15.215 49.260 1.00 14.92 278 SER B O 1
ATOM 814 N N . TYR B 1 37 ? -1.446 13.238 50.351 1.00 15.55 279 TYR B N 1
ATOM 815 C CA . TYR B 1 37 ? -1.367 13.835 51.671 1.00 16.06 279 TYR B CA 1
ATOM 816 C C . TYR B 1 37 ? -0.105 14.700 51.830 1.00 15.68 279 TYR B C 1
ATOM 817 O O . TYR B 1 37 ? -0.174 15.788 52.392 1.00 16.53 279 TYR B O 1
ATOM 826 N N . GLN B 1 38 ? 1.034 14.207 51.342 1.00 15.37 280 GLN B N 1
ATOM 827 C CA . GLN B 1 38 ? 2.277 14.966 51.423 1.00 15.47 280 GLN B CA 1
ATOM 828 C C . GLN B 1 38 ? 2.195 16.234 50.593 1.00 14.80 280 GLN B C 1
ATOM 829 O O . GLN B 1 38 ? 2.633 17.284 51.045 1.00 16.57 280 GLN B O 1
ATOM 835 N N . VAL B 1 39 ? 1.640 16.148 49.393 1.00 13.76 281 VAL B N 1
ATOM 836 C CA . VAL B 1 39 ? 1.464 17.341 48.569 1.00 13.60 281 VAL B CA 1
ATOM 837 C C . VAL B 1 39 ? 0.511 18.343 49.245 1.00 13.76 281 VAL B C 1
ATOM 838 O O . VAL B 1 39 ? 0.817 19.529 49.365 1.00 15.03 281 VAL B O 1
ATOM 842 N N . ALA B 1 40 ? -0.610 17.848 49.760 1.00 14.40 282 ALA B N 1
ATOM 843 C CA . ALA B 1 40 ? -1.620 18.706 50.417 1.00 13.47 282 ALA B CA 1
ATOM 844 C C . ALA B 1 40 ? -1.006 19.427 51.617 1.00 13.92 282 ALA B C 1
ATOM 845 O O . ALA B 1 40 ? -1.298 20.592 51.850 1.00 15.15 282 ALA B O 1
ATOM 847 N N . LYS B 1 41 ? -0.195 18.714 52.402 1.00 14.79 283 LYS B N 1
ATOM 848 C CA . LYS B 1 41 ? 0.473 19.289 53.583 1.00 15.39 283 LYS B CA 1
ATOM 849 C C . LYS B 1 41 ? 1.398 20.443 53.168 1.00 15.44 283 LYS B C 1
ATOM 850 O O . LYS B 1 41 ? 1.399 21.519 53.797 1.00 17.16 283 LYS B O 1
ATOM 856 N N . ARG B 1 42 ? 2.163 20.247 52.116 1.00 16.08 284 ARG B N 1
ATOM 857 C CA . ARG B 1 42 ? 3.080 21.272 51.654 1.00 16.39 284 ARG B CA 1
ATOM 858 C C . ARG B 1 42 ? 2.331 22.448 51.063 1.00 15.83 284 ARG B C 1
ATOM 859 O O . ARG B 1 42 ? 2.757 23.603 51.204 1.00 15.56 284 ARG B O 1
ATOM 867 N N . ALA B 1 43 ? 1.219 22.155 50.415 1.00 15.07 285 ALA B N 1
ATOM 868 C CA . ALA B 1 43 ? 0.354 23.196 49.883 1.00 14.26 285 ALA B CA 1
ATOM 869 C C . ALA B 1 43 ? -0.212 24.039 51.025 1.00 14.77 285 ALA B C 1
ATOM 870 O O . ALA B 1 43 ? -0.251 25.269 50.976 1.00 15.64 285 ALA B O 1
ATOM 872 N N . ALA B 1 44 ? -0.713 23.353 52.036 1.00 14.00 286 ALA B N 1
ATOM 873 C CA . ALA B 1 44 ? -1.283 24.060 53.196 1.00 14.38 286 ALA B CA 1
ATOM 874 C C . ALA B 1 44 ? -0.222 24.948 53.835 1.00 14.65 286 ALA B C 1
ATOM 875 O O . ALA B 1 44 ? -0.542 26.024 54.302 1.00 15.56 286 ALA B O 1
ATOM 877 N N . LYS B 1 45 ? 1.007 24.471 53.957 1.00 15.42 287 LYS B N 1
ATOM 878 C CA . LYS B 1 45 ? 2.047 25.270 54.625 1.00 16.56 287 LYS B CA 1
ATOM 879 C C . LYS B 1 45 ? 2.305 26.590 53.869 1.00 17.07 287 LYS B C 1
ATOM 880 O O . LYS B 1 45 ? 2.712 27.577 54.466 1.00 18.07 287 LYS B O 1
ATOM 886 N N . LYS B 1 46 ? 2.109 26.575 52.549 1.00 17.39 288 LYS B N 1
ATOM 887 C CA . LYS B 1 46 ? 2.321 27.775 51.702 1.00 18.34 288 LYS B CA 1
ATOM 888 C C . LYS B 1 46 ? 1.070 28.623 51.511 1.00 17.50 288 LYS B C 1
ATOM 889 O O . LYS B 1 46 ? 1.083 29.615 50.759 1.00 19.09 288 LYS B O 1
ATOM 895 N N . GLY B 1 47 ? -0.007 28.288 52.199 1.00 17.20 289 GLY B N 1
ATOM 896 C CA . GLY B 1 47 ? -1.224 29.068 52.096 1.00 17.29 289 GLY B CA 1
ATOM 897 C C . GLY B 1 47 ? -2.179 28.772 50.976 1.00 17.49 289 GLY B C 1
ATOM 898 O O . GLY B 1 47 ? -3.041 29.604 50.661 1.00 20.39 289 GLY B O 1
ATOM 899 N N . ALA B 1 48 ? -2.050 27.606 50.345 1.00 16.94 290 ALA B N 1
ATOM 900 C CA . ALA B 1 48 ? -2.873 27.293 49.186 1.00 16.30 290 ALA B CA 1
ATOM 901 C C . ALA B 1 48 ? -4.139 26.627 49.679 1.00 17.05 290 ALA B C 1
ATOM 902 O O . ALA B 1 48 ? -4.119 25.932 50.707 1.00 19.63 290 ALA B O 1
ATOM 904 N N . LYS B 1 49 ? -5.216 26.841 48.937 1.00 16.95 291 LYS B N 1
ATOM 905 C CA . LYS B 1 49 ? -6.470 26.109 49.117 1.00 19.13 291 LYS B CA 1
ATOM 906 C C . LYS B 1 49 ? -6.601 24.945 48.125 1.00 17.35 291 LYS B C 1
ATOM 907 O O . LYS B 1 49 ? -7.349 24.004 48.387 1.00 18.91 291 LYS B O 1
ATOM 913 N N . TYR B 1 50 ? -5.856 24.974 47.016 1.00 15.89 292 TYR B N 1
ATOM 914 C CA . TYR B 1 50 ? -5.946 23.956 45.985 1.00 14.54 292 TYR B CA 1
ATOM 915 C C . TYR B 1 50 ? -4.557 23.698 45.438 1.00 12.76 292 TYR B C 1
ATOM 916 O O . TYR B 1 50 ? -3.699 24.584 45.483 1.00 12.81 292 TYR B O 1
ATOM 925 N N . TYR B 1 51 ? -4.370 22.511 44.867 1.00 12.98 293 TYR B N 1
ATOM 926 C CA . TYR B 1 51 ? -3.160 22.212 44.115 1.00 12.08 293 TYR B CA 1
ATOM 927 C C . TYR B 1 51 ? -3.498 21.386 42.879 1.00 12.44 293 TYR B C 1
ATOM 928 O O . TYR B 1 51 ? -4.527 20.739 42.831 1.00 13.32 293 TYR B O 1
ATOM 937 N N . HIS B 1 52 ? -2.585 21.391 41.917 1.00 11.77 294 HIS B N 1
ATOM 938 C CA . HIS B 1 52 ? -2.699 20.578 40.728 1.00 12.48 294 HIS B CA 1
ATOM 939 C C . HIS B 1 52 ? -1.326 20.015 40.406 1.00 10.67 294 HIS B C 1
ATOM 940 O O . HIS B 1 52 ? -0.353 20.752 40.230 1.00 11.41 294 HIS B O 1
ATOM 947 N N . ILE B 1 53 ? -1.227 18.672 40.400 1.00 11.56 295 ILE B N 1
ATOM 948 C CA . ILE B 1 53 ? 0.027 18.019 40.091 1.00 13.15 295 ILE B CA 1
ATOM 949 C C . ILE B 1 53 ? 0.397 18.256 38.623 1.00 11.27 295 ILE B C 1
ATOM 950 O O . ILE B 1 53 ? -0.404 18.048 37.733 1.00 14.32 295 ILE B O 1
ATOM 955 N N . THR B 1 54 ? 1.608 18.761 38.413 1.00 11.66 296 THR B N 1
ATOM 956 C CA . THR B 1 54 ? 2.133 19.068 37.084 1.00 12.00 296 THR B CA 1
ATOM 957 C C . THR B 1 54 ? 3.166 18.081 36.567 1.00 11.30 296 THR B C 1
ATOM 958 O O . THR B 1 54 ? 3.276 17.894 35.349 1.00 12.62 296 THR B O 1
ATOM 962 N N . ARG B 1 55 ? 3.906 17.426 37.463 1.00 10.92 297 ARG B N 1
ATOM 963 C CA . ARG B 1 55 ? 4.908 16.437 37.091 1.00 10.66 297 ARG B CA 1
ATOM 964 C C . ARG B 1 55 ? 4.972 15.338 38.122 1.00 9.66 297 ARG B C 1
ATOM 965 O O . ARG B 1 55 ? 4.857 15.620 39.294 1.00 11.33 297 ARG B O 1
ATOM 973 N N . GLN B 1 56 ? 5.205 14.113 37.687 1.00 11.73 298 GLN B N 1
ATOM 974 C CA . GLN B 1 56 ? 5.468 13.000 38.579 1.00 12.63 298 GLN B CA 1
ATOM 975 C C . GLN B 1 56 ? 6.396 11.991 37.936 1.00 12.15 298 GLN B C 1
ATOM 976 O O . GLN B 1 56 ? 6.230 11.643 36.776 1.00 12.77 298 GLN B O 1
ATOM 982 N N . TRP B 1 57 ? 7.371 11.550 38.704 1.00 10.90 299 TRP B N 1
ATOM 983 C CA . TRP B 1 57 ? 8.301 10.521 38.248 1.00 11.36 299 TRP B CA 1
ATOM 984 C C . TRP B 1 57 ? 8.453 9.513 39.374 1.00 11.50 299 TRP B C 1
ATOM 985 O O . TRP B 1 57 ? 8.929 9.851 40.467 1.00 12.95 299 TRP B O 1
ATOM 996 N N . GLN B 1 58 ? 8.114 8.260 39.084 1.00 12.31 300 GLN B N 1
ATOM 997 C CA . GLN B 1 58 ? 8.344 7.145 40.016 1.00 12.71 300 GLN B CA 1
ATOM 998 C C . GLN B 1 58 ? 8.985 6.026 39.179 1.00 13.89 300 GLN B C 1
ATOM 999 O O . GLN B 1 58 ? 8.309 5.283 38.475 1.00 15.65 300 GLN B O 1
ATOM 1005 N N . GLU B 1 59 ? 10.284 5.916 39.232 1.00 16.52 301 GLU B N 1
ATOM 1006 C CA . GLU B 1 59 ? 10.981 5.108 38.210 1.00 18.25 301 GLU B CA 1
ATOM 1007 C C . GLU B 1 59 ? 11.627 3.887 38.796 1.00 21.09 301 GLU B C 1
ATOM 1008 O O . GLU B 1 59 ? 12.002 2.951 38.078 1.00 20.70 301 GLU B O 1
ATOM 1014 N N . ARG B 1 60 ? 11.756 3.861 40.109 1.00 24.45 302 ARG B N 1
ATOM 1015 C CA . ARG B 1 60 ? 12.374 2.704 40.722 1.00 28.99 302 ARG B CA 1
ATOM 1016 C C . ARG B 1 60 ? 11.554 2.177 41.900 1.00 33.56 302 ARG B C 1
ATOM 1017 O O . ARG B 1 60 ? 12.104 1.554 42.786 1.00 33.51 302 ARG B O 1
ATOM 1025 N N . GLY B 1 61 ? 10.232 2.414 41.867 1.00 37.20 303 GLY B N 1
ATOM 1026 C CA . GLY B 1 61 ? 9.257 1.810 42.814 1.00 39.91 303 GLY B CA 1
ATOM 1027 C C . GLY B 1 61 ? 9.521 1.967 44.315 1.00 41.28 303 GLY B C 1
ATOM 1028 O O . GLY B 1 61 ? 9.109 1.110 45.122 1.00 42.57 303 GLY B O 1
ATOM 1029 N N . ASN B 1 62 ? 10.214 3.039 44.685 1.00 41.61 304 ASN B N 1
ATOM 1030 C CA . ASN B 1 62 ? 10.428 3.423 46.085 1.00 40.83 304 ASN B CA 1
ATOM 1031 C C . ASN B 1 62 ? 10.058 4.905 46.324 1.00 36.74 304 ASN B C 1
ATOM 1032 O O . ASN B 1 62 ? 9.164 5.239 47.108 1.00 35.68 304 ASN B O 1
ATOM 1037 N N . ASN B 1 63 ? 10.809 5.791 45.682 1.00 31.05 305 ASN B N 1
ATOM 1038 C CA . ASN B 1 63 ? 10.601 7.222 45.831 1.00 27.20 305 ASN B CA 1
ATOM 1039 C C . ASN B 1 63 ? 9.855 7.736 44.610 1.00 22.69 305 ASN B C 1
ATOM 1040 O O . ASN B 1 63 ? 9.829 7.132 43.530 1.00 22.59 305 ASN B O 1
ATOM 1045 N N . ILE B 1 64 ? 9.220 8.873 44.820 1.00 16.83 306 ILE B N 1
ATOM 1046 C CA . ILE B 1 64 ? 8.514 9.605 43.764 1.00 14.58 306 ILE B CA 1
ATOM 1047 C C . ILE B 1 64 ? 8.964 11.072 43.849 1.00 14.14 306 ILE B C 1
ATOM 1048 O O . ILE B 1 64 ? 9.184 11.574 44.934 1.00 14.43 306 ILE B O 1
ATOM 1053 N N . THR B 1 65 ? 9.181 11.697 42.703 1.00 13.32 307 THR B N 1
ATOM 1054 C CA . THR B 1 65 ? 9.440 13.131 42.594 1.00 12.56 307 THR B CA 1
ATOM 1055 C C . THR B 1 65 ? 8.207 13.750 41.994 1.00 11.84 307 THR B C 1
ATOM 1056 O O . THR B 1 65 ? 7.663 13.256 41.031 1.00 11.06 307 THR B O 1
ATOM 1060 N N . ILE B 1 66 ? 7.717 14.802 42.639 1.00 12.88 308 ILE B N 1
ATOM 1061 C CA . ILE B 1 66 ? 6.464 15.415 42.276 1.00 14.48 308 ILE B CA 1
ATOM 1062 C C . ILE B 1 66 ? 6.589 16.893 42.273 1.00 14.33 308 ILE B C 1
ATOM 1063 O O . ILE B 1 66 ? 7.259 17.459 43.147 1.00 15.53 308 ILE B O 1
ATOM 1068 N N . SER B 1 67 ? 5.844 17.512 41.351 1.00 14.02 309 SER B N 1
ATOM 1069 C CA . SER B 1 67 ? 5.612 18.935 41.467 1.00 14.61 309 SER B CA 1
ATOM 1070 C C . SER B 1 67 ? 4.129 19.234 41.279 1.00 13.78 309 SER B C 1
ATOM 1071 O O . SER B 1 67 ? 3.424 18.526 40.584 1.00 14.00 309 SER B O 1
ATOM 1074 N N . ALA B 1 68 ? 3.701 20.322 41.910 1.00 13.41 310 ALA B N 1
ATOM 1075 C CA . ALA B 1 68 ? 2.319 20.782 41.883 1.00 12.96 310 ALA B CA 1
ATOM 1076 C C . ALA B 1 68 ? 2.233 22.287 41.927 1.00 12.62 310 ALA B C 1
ATOM 1077 O O . ALA B 1 68 ? 2.915 22.950 42.708 1.00 14.27 310 ALA B O 1
ATOM 1079 N N . ASP B 1 69 ? 1.378 22.817 41.080 1.00 11.10 311 ASP B N 1
ATOM 1080 C CA . ASP B 1 69 ? 1.022 24.236 41.127 1.00 12.13 311 ASP B CA 1
ATOM 1081 C C . ASP B 1 69 ? 0.056 24.442 42.319 1.00 11.04 311 ASP B C 1
ATOM 1082 O O . ASP B 1 69 ? -0.780 23.566 42.607 1.00 11.54 311 ASP B O 1
ATOM 1087 N N . LEU B 1 70 ? 0.206 25.592 42.989 1.00 11.04 312 LEU B N 1
ATOM 1088 C CA . LEU B 1 70 ? -0.606 25.995 44.122 1.00 11.71 312 LEU B CA 1
ATOM 1089 C C . LEU B 1 70 ? -1.534 27.149 43.776 1.00 12.05 312 LEU B C 1
ATOM 1090 O O . LEU B 1 70 ? -1.131 28.073 43.107 1.00 13.29 312 LEU B O 1
ATOM 1095 N N . TYR B 1 71 ? -2.743 27.118 44.344 1.00 12.89 313 TYR B N 1
ATOM 1096 C CA . TYR B 1 71 ? -3.778 28.117 44.091 1.00 13.80 313 TYR B CA 1
ATOM 1097 C C . TYR B 1 71 ? -4.432 28.572 45.396 1.00 15.09 313 TYR B C 1
ATOM 1098 O O . TYR B 1 71 ? -4.679 27.768 46.332 1.00 16.00 313 TYR B O 1
ATOM 1107 N N . LYS B 1 72 ? -4.759 29.864 45.413 1.00 17.70 314 LYS B N 1
ATOM 1108 C CA . LYS B 1 72 ? -5.590 30.429 46.461 1.00 19.96 314 LYS B CA 1
ATOM 1109 C C . LYS B 1 72 ? -7.067 30.098 46.233 1.00 21.98 314 LYS B C 1
ATOM 1110 O O . LYS B 1 72 ? -7.499 29.809 45.101 1.00 24.35 314 LYS B O 1
#